Protein AF-A0A176ZWB4-F1 (afdb_monomer)

Structure (mmCIF, N/CA/C/O backbone):
data_AF-A0A176ZWB4-F1
#
_entry.id   AF-A0A176ZWB4-F1
#
loop_
_atom_site.group_PDB
_atom_site.id
_atom_site.type_symbol
_atom_site.label_atom_id
_atom_site.label_alt_id
_atom_site.label_comp_id
_atom_site.label_asym_id
_atom_site.label_entity_id
_atom_site.label_seq_id
_atom_site.pdbx_PDB_ins_code
_atom_site.Cartn_x
_atom_site.Cartn_y
_atom_site.Cartn_z
_atom_site.occupancy
_atom_site.B_iso_or_equiv
_atom_site.auth_seq_id
_atom_site.auth_comp_id
_atom_site.auth_asym_id
_atom_site.auth_atom_id
_atom_site.pdbx_PDB_model_num
ATOM 1 N N . MET A 1 1 ? 42.581 -54.734 -15.502 1.00 44.25 1 MET A N 1
ATOM 2 C CA . MET A 1 1 ? 41.401 -53.916 -15.154 1.00 44.25 1 MET A CA 1
ATOM 3 C C . MET A 1 1 ? 41.828 -52.460 -15.257 1.00 44.25 1 MET A C 1
ATOM 5 O O . MET A 1 1 ? 42.556 -51.995 -14.394 1.00 44.25 1 MET A O 1
ATOM 9 N N . ALA A 1 2 ? 41.551 -51.811 -16.390 1.00 48.06 2 ALA A N 1
ATOM 10 C CA . ALA A 1 2 ? 41.974 -50.433 -16.647 1.00 48.06 2 ALA A C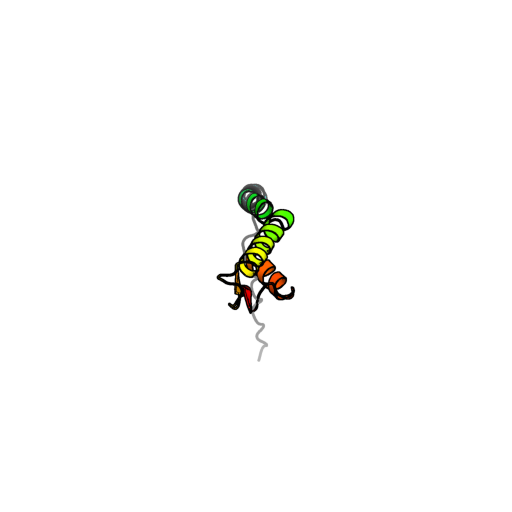A 1
ATOM 11 C C . ALA A 1 2 ? 40.953 -49.451 -16.039 1.00 48.06 2 ALA A C 1
ATOM 13 O O . ALA A 1 2 ? 39.756 -49.741 -16.090 1.00 48.06 2 ALA A O 1
ATOM 14 N N . PRO A 1 3 ? 41.384 -48.321 -15.453 1.00 49.41 3 PRO A N 1
ATOM 15 C CA . PRO A 1 3 ? 40.467 -47.346 -14.882 1.00 49.41 3 PRO A CA 1
ATOM 16 C C . PRO A 1 3 ? 39.681 -46.647 -15.997 1.00 49.41 3 PRO A C 1
ATOM 18 O O . PRO A 1 3 ? 40.250 -45.983 -16.862 1.00 49.41 3 PRO A O 1
ATOM 21 N N . HIS A 1 4 ? 38.358 -46.807 -15.973 1.00 53.66 4 HIS A N 1
ATOM 22 C CA . HIS A 1 4 ? 37.436 -46.027 -16.790 1.00 53.66 4 HIS A CA 1
ATOM 23 C C . HIS A 1 4 ? 37.490 -44.563 -16.338 1.00 53.66 4 HIS A C 1
ATOM 25 O O . HIS A 1 4 ? 36.991 -44.212 -15.271 1.00 53.66 4 HIS A O 1
ATOM 31 N N . HIS A 1 5 ? 38.106 -43.709 -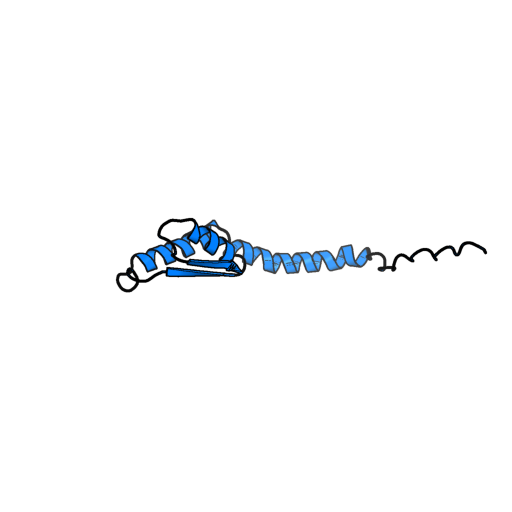17.150 1.00 57.16 5 HIS A N 1
ATOM 32 C CA . HIS A 1 5 ? 38.003 -42.263 -16.999 1.00 57.16 5 HIS A CA 1
ATOM 33 C C . HIS A 1 5 ? 36.575 -41.838 -17.397 1.00 57.16 5 HIS A C 1
ATOM 35 O O . HIS A 1 5 ? 36.141 -42.192 -18.497 1.00 57.16 5 HIS A O 1
ATOM 41 N N . PRO A 1 6 ? 35.820 -41.105 -16.559 1.00 59.03 6 PRO A N 1
ATOM 42 C CA . PRO A 1 6 ? 34.550 -40.536 -16.994 1.00 59.03 6 PRO A CA 1
ATOM 43 C C . PRO A 1 6 ? 34.813 -39.468 -18.073 1.00 59.03 6 PRO A C 1
ATOM 45 O O . PRO A 1 6 ? 35.795 -38.725 -17.957 1.00 59.03 6 PRO A O 1
ATOM 48 N N . PRO A 1 7 ? 33.975 -39.372 -19.123 1.00 51.34 7 PRO A N 1
ATOM 49 C CA . PRO A 1 7 ? 34.094 -38.310 -20.113 1.00 51.34 7 PRO A CA 1
ATOM 50 C C . PRO A 1 7 ? 33.887 -36.955 -19.432 1.00 51.34 7 PRO A C 1
ATOM 52 O O . PRO A 1 7 ? 33.005 -36.800 -18.586 1.00 51.34 7 PRO A O 1
ATOM 55 N N . ALA A 1 8 ? 34.717 -35.976 -19.794 1.00 55.00 8 ALA A N 1
ATOM 56 C CA . ALA A 1 8 ? 34.581 -34.609 -19.316 1.00 55.00 8 ALA A CA 1
ATOM 57 C C . ALA A 1 8 ? 33.155 -34.120 -19.608 1.00 55.00 8 ALA A C 1
ATOM 59 O O . ALA A 1 8 ? 32.708 -34.157 -20.756 1.00 55.00 8 ALA A O 1
ATOM 60 N N . HIS A 1 9 ? 32.434 -33.701 -18.564 1.00 57.03 9 HIS A N 1
ATOM 61 C CA . HIS A 1 9 ? 31.121 -33.088 -18.702 1.00 57.03 9 HIS A CA 1
ATOM 62 C C . HIS A 1 9 ? 31.248 -31.881 -19.633 1.00 57.03 9 HIS A C 1
ATOM 64 O O . HIS A 1 9 ? 31.814 -30.853 -19.261 1.00 57.03 9 HIS A O 1
ATOM 70 N N . GLY A 1 10 ? 30.744 -32.032 -20.860 1.00 50.97 10 GLY A N 1
ATOM 71 C CA . GLY A 1 10 ? 30.614 -30.944 -21.812 1.00 50.97 10 GLY A CA 1
ATOM 72 C C . GLY A 1 10 ? 29.832 -29.819 -21.153 1.00 50.97 10 GLY A C 1
ATOM 73 O O . GLY A 1 10 ? 28.716 -30.017 -20.669 1.00 50.97 10 GLY A O 1
ATOM 74 N N . THR A 1 11 ? 30.435 -28.638 -21.096 1.00 55.44 11 THR A N 1
ATOM 75 C CA . THR A 1 11 ? 29.730 -27.410 -20.765 1.00 55.44 11 THR A CA 1
ATOM 76 C C . THR A 1 11 ? 28.636 -27.241 -21.813 1.00 55.44 11 THR A C 1
ATOM 78 O O . THR A 1 11 ? 28.917 -26.930 -22.967 1.00 55.44 11 THR A O 1
ATOM 81 N N . ASN A 1 12 ? 27.386 -27.531 -21.437 1.00 52.09 12 ASN A N 1
ATOM 82 C CA . ASN A 1 12 ? 26.219 -27.292 -22.280 1.00 52.09 12 ASN A CA 1
ATOM 83 C C . ASN A 1 12 ? 26.288 -25.848 -22.795 1.00 52.09 12 ASN A C 1
ATOM 85 O O . ASN A 1 12 ? 26.132 -24.890 -22.034 1.00 52.09 12 ASN A O 1
ATOM 89 N N . GLY A 1 13 ? 26.610 -25.724 -24.083 1.00 51.84 13 GLY A N 1
ATOM 90 C CA . GLY A 1 13 ? 26.877 -24.475 -24.771 1.00 51.84 13 GLY A CA 1
ATOM 91 C C . GLY A 1 13 ? 25.610 -23.652 -24.913 1.00 51.84 13 GLY A C 1
ATOM 92 O O . GLY A 1 13 ? 24.946 -23.701 -25.946 1.00 51.84 13 GLY A O 1
ATOM 93 N N . LEU A 1 14 ? 25.301 -22.842 -23.899 1.00 59.16 14 LEU A N 1
ATOM 94 C CA . LEU A 1 14 ? 24.531 -21.632 -24.150 1.00 59.16 14 LEU A CA 1
ATOM 95 C C . LEU A 1 14 ? 25.324 -20.805 -25.174 1.00 59.16 14 LEU A C 1
ATOM 97 O O . LEU A 1 14 ? 26.506 -20.538 -24.934 1.00 59.16 14 LEU A O 1
ATOM 101 N N . PRO A 1 15 ? 24.722 -20.414 -26.314 1.00 60.97 15 PRO A N 1
ATOM 102 C CA . PRO A 1 15 ? 25.421 -19.600 -27.294 1.00 60.97 15 PRO A CA 1
ATOM 103 C C . PRO A 1 15 ? 25.948 -18.331 -26.609 1.00 60.97 15 PRO A C 1
ATOM 105 O O . PRO A 1 15 ? 25.261 -17.778 -25.738 1.00 60.97 15 PRO A O 1
ATOM 108 N N . PRO A 1 16 ? 27.156 -17.854 -26.965 1.00 62.59 16 PRO A N 1
ATOM 109 C CA . PRO A 1 16 ? 27.689 -16.626 -26.399 1.00 62.59 16 PRO A CA 1
ATOM 110 C C . PRO A 1 16 ? 26.663 -15.515 -26.605 1.00 62.59 16 PRO A C 1
ATOM 112 O O . PRO A 1 16 ? 26.161 -15.306 -27.711 1.00 62.59 16 PRO A O 1
ATOM 115 N N . ARG A 1 17 ? 26.305 -14.837 -25.511 1.00 64.50 17 ARG A N 1
ATOM 116 C CA . ARG A 1 17 ? 25.327 -13.747 -25.511 1.00 64.50 17 ARG A CA 1
ATOM 117 C C . ARG A 1 17 ? 25.774 -12.720 -26.550 1.00 64.50 17 ARG A C 1
ATOM 119 O O . ARG A 1 17 ? 26.778 -12.045 -26.348 1.00 64.50 17 ARG A O 1
ATOM 126 N N . SER A 1 18 ? 25.065 -12.654 -27.673 1.00 74.00 18 SER A N 1
ATOM 127 C CA . SER A 1 18 ? 25.459 -11.815 -28.802 1.00 74.00 18 SER A CA 1
ATOM 128 C C . SER A 1 18 ? 25.625 -10.355 -28.349 1.00 74.00 18 SER A C 1
ATOM 130 O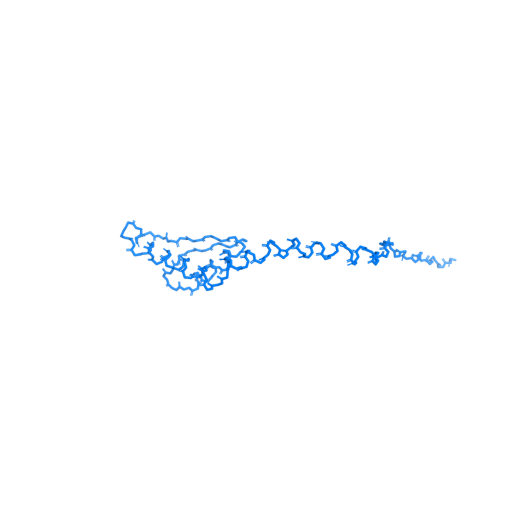 O . SER A 1 18 ? 24.805 -9.798 -27.607 1.00 74.00 18 SER A O 1
ATOM 132 N N . LEU A 1 19 ? 26.725 -9.718 -28.764 1.00 68.38 19 LEU A N 1
ATOM 133 C CA . LEU A 1 19 ? 26.943 -8.293 -28.499 1.00 68.38 19 LEU A CA 1
ATOM 134 C C . LEU A 1 19 ? 25.810 -7.453 -29.106 1.00 68.38 19 LEU A C 1
ATOM 136 O O . LEU A 1 19 ? 25.364 -6.491 -28.488 1.00 68.38 19 LEU A O 1
ATOM 140 N N . ALA A 1 20 ? 25.257 -7.879 -30.245 1.00 66.75 20 ALA A N 1
ATOM 141 C CA . ALA A 1 20 ? 24.114 -7.230 -30.877 1.00 66.75 20 ALA A CA 1
ATOM 142 C C . ALA A 1 20 ? 22.826 -7.342 -30.035 1.00 66.75 20 ALA A C 1
ATOM 144 O O . ALA A 1 20 ? 22.103 -6.354 -29.901 1.00 66.75 20 ALA A O 1
ATOM 145 N N . THR A 1 21 ? 22.549 -8.484 -29.386 1.00 66.31 21 THR A N 1
ATOM 146 C CA . THR A 1 21 ? 21.414 -8.579 -28.445 1.00 66.31 21 THR A CA 1
ATOM 147 C C . THR A 1 21 ? 21.611 -7.698 -27.213 1.00 66.31 21 THR A C 1
ATOM 149 O O . THR A 1 21 ? 20.659 -7.105 -26.710 1.00 66.31 21 THR A O 1
ATOM 152 N N . THR A 1 22 ? 22.852 -7.542 -26.754 1.00 72.69 22 THR A N 1
ATOM 153 C CA . THR A 1 22 ? 23.176 -6.675 -25.613 1.00 72.69 22 THR A CA 1
ATOM 154 C C . THR A 1 22 ? 23.057 -5.184 -25.941 1.00 72.69 22 THR A C 1
ATOM 156 O O . THR A 1 22 ? 22.593 -4.430 -25.091 1.00 72.69 22 THR A O 1
ATOM 159 N N . ILE A 1 23 ? 23.446 -4.760 -27.145 1.00 76.12 23 ILE A N 1
ATOM 160 C CA . ILE A 1 23 ? 23.462 -3.344 -27.542 1.00 76.12 23 ILE A CA 1
ATOM 161 C C . ILE A 1 23 ? 22.086 -2.866 -28.018 1.00 76.12 23 ILE A C 1
ATOM 163 O O . ILE A 1 23 ? 21.701 -1.753 -27.686 1.00 76.12 23 ILE A O 1
ATOM 167 N N . PHE A 1 24 ? 21.323 -3.684 -28.751 1.00 78.31 24 PHE A N 1
ATOM 168 C CA . PHE A 1 24 ? 20.067 -3.225 -29.361 1.00 78.31 24 PHE A CA 1
ATOM 169 C C . PHE A 1 24 ? 18.806 -3.647 -28.597 1.00 78.31 24 PHE A C 1
ATOM 171 O O . PHE A 1 24 ? 17.892 -2.843 -28.442 1.00 78.31 24 PHE A O 1
ATOM 178 N N . TYR A 1 25 ? 18.740 -4.873 -28.069 1.00 78.19 25 TYR A N 1
ATOM 179 C CA . TYR A 1 25 ? 17.505 -5.380 -27.452 1.00 78.19 25 TYR A CA 1
ATOM 180 C C . TYR A 1 25 ? 17.370 -4.980 -25.981 1.00 78.19 25 TYR A C 1
ATOM 182 O O . TYR A 1 25 ? 16.289 -4.592 -25.541 1.00 78.19 25 TYR A O 1
ATOM 190 N N . LYS A 1 26 ? 18.468 -5.012 -25.215 1.00 83.50 26 LYS A N 1
ATOM 191 C CA . LYS A 1 26 ? 18.437 -4.624 -23.796 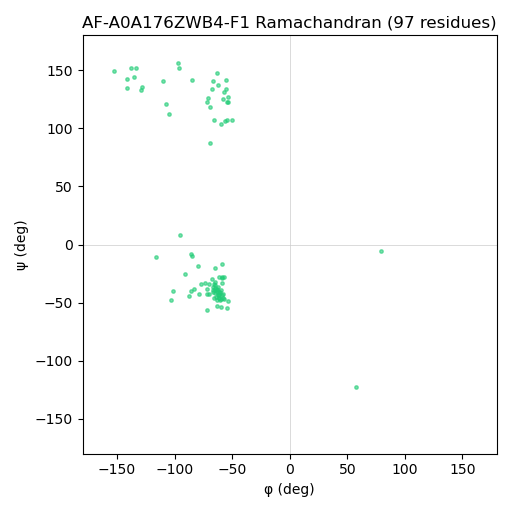1.00 83.50 26 LYS A CA 1
ATOM 192 C C . LYS A 1 26 ? 17.964 -3.188 -23.559 1.00 83.50 26 LYS A C 1
ATOM 194 O O . LYS A 1 26 ? 17.171 -3.022 -22.638 1.00 83.50 26 LYS A O 1
ATOM 199 N N . PRO A 1 27 ? 18.387 -2.162 -24.326 1.00 89.88 27 PRO A N 1
ATOM 200 C CA . PRO A 1 27 ? 17.874 -0.812 -24.112 1.00 89.88 27 PRO A CA 1
ATOM 201 C C . PRO A 1 27 ? 16.374 -0.714 -24.370 1.00 89.88 27 PRO A C 1
ATOM 203 O O . PRO A 1 27 ? 15.675 -0.076 -23.594 1.00 89.88 27 PRO A O 1
ATOM 206 N N . ILE A 1 28 ? 15.861 -1.397 -25.400 1.00 90.12 28 ILE A N 1
ATOM 207 C CA . ILE A 1 28 ? 14.421 -1.424 -25.692 1.00 90.12 28 ILE A CA 1
ATOM 208 C C . ILE A 1 28 ? 13.657 -2.030 -24.510 1.00 90.12 28 ILE A C 1
ATOM 210 O O . ILE A 1 28 ? 12.691 -1.436 -24.036 1.00 90.12 28 ILE A O 1
ATOM 214 N N . TRP A 1 29 ? 14.116 -3.167 -23.979 1.00 90.75 29 TRP A N 1
ATOM 215 C CA . TRP A 1 29 ? 13.481 -3.805 -22.820 1.00 90.75 29 TRP A CA 1
ATOM 216 C C . TRP A 1 29 ? 13.616 -2.956 -21.552 1.00 90.75 29 TRP A C 1
ATOM 218 O O . TRP A 1 29 ? 12.681 -2.879 -20.760 1.00 90.75 29 TRP A O 1
ATOM 228 N N . ALA A 1 30 ? 14.750 -2.273 -21.373 1.00 91.31 30 ALA A N 1
ATOM 229 C CA . ALA A 1 30 ? 14.967 -1.356 -20.260 1.00 91.31 30 ALA A CA 1
ATOM 230 C C . ALA A 1 30 ? 14.020 -0.151 -20.324 1.00 91.31 30 ALA A C 1
ATOM 232 O O . ALA A 1 30 ? 13.452 0.226 -19.303 1.00 91.31 30 ALA A O 1
ATOM 233 N N . VAL A 1 31 ? 13.801 0.421 -21.512 1.00 94.31 31 VAL A N 1
ATOM 234 C CA . VAL A 1 31 ? 12.836 1.510 -21.720 1.00 94.31 31 VAL A CA 1
ATOM 235 C C . VAL A 1 31 ? 11.414 1.017 -21.472 1.00 94.31 31 VAL A C 1
ATOM 237 O O . VAL A 1 31 ? 10.680 1.663 -20.733 1.00 94.31 31 VAL A O 1
ATOM 240 N N . GLN A 1 32 ? 11.032 -0.148 -22.006 1.00 93.00 32 GLN A N 1
ATOM 241 C CA . GLN A 1 32 ? 9.715 -0.745 -21.751 1.00 93.00 32 GLN A CA 1
ATOM 242 C C . GLN A 1 32 ? 9.474 -0.968 -20.252 1.00 93.00 32 GLN A C 1
ATOM 244 O O . GLN A 1 32 ? 8.429 -0.580 -19.728 1.00 93.00 32 GLN A O 1
ATOM 249 N N . PHE A 1 33 ? 10.462 -1.523 -19.547 1.00 94.94 33 PHE A N 1
ATOM 250 C CA . PHE A 1 33 ? 10.406 -1.687 -18.100 1.00 94.94 33 PHE A CA 1
ATOM 251 C C . PHE A 1 33 ? 10.296 -0.339 -17.384 1.00 94.94 33 PHE A C 1
ATOM 253 O O . PHE A 1 33 ? 9.438 -0.183 -16.522 1.00 94.94 33 PHE A O 1
ATOM 260 N N . ALA A 1 34 ? 11.105 0.656 -17.756 1.00 94.81 34 ALA A N 1
ATOM 261 C CA . ALA A 1 34 ? 11.074 1.982 -17.143 1.00 94.81 34 ALA A CA 1
ATOM 262 C C . ALA A 1 34 ? 9.713 2.671 -17.337 1.00 94.81 34 ALA A C 1
ATOM 264 O O . ALA A 1 34 ? 9.164 3.223 -16.383 1.00 94.81 34 ALA A O 1
ATOM 265 N N . CYS A 1 35 ? 9.128 2.577 -18.533 1.00 95.31 35 CYS A N 1
ATOM 266 C CA . CYS A 1 35 ? 7.802 3.113 -18.832 1.00 95.31 35 CYS A CA 1
ATOM 267 C C . CYS A 1 35 ? 6.693 2.481 -17.979 1.00 95.31 35 CYS A C 1
ATOM 269 O O . CYS A 1 35 ? 5.703 3.155 -17.707 1.00 95.31 35 CYS A O 1
ATOM 271 N N . ALA A 1 36 ? 6.852 1.236 -17.520 1.00 93.50 36 ALA A N 1
ATOM 272 C CA . ALA A 1 36 ? 5.923 0.600 -16.584 1.00 93.50 36 ALA A CA 1
ATOM 273 C C . ALA A 1 36 ? 6.272 0.895 -15.110 1.00 93.50 36 ALA A C 1
ATOM 275 O O . ALA A 1 36 ? 5.400 1.234 -14.307 1.00 93.50 36 ALA A O 1
ATOM 276 N N . ALA A 1 37 ? 7.552 0.810 -14.748 1.00 93.69 37 ALA A N 1
ATOM 277 C CA . ALA A 1 37 ? 8.030 0.911 -13.374 1.00 93.69 37 ALA A CA 1
ATOM 278 C C . ALA A 1 37 ? 7.944 2.338 -12.818 1.00 93.69 37 ALA A C 1
ATOM 280 O O . ALA A 1 37 ? 7.513 2.524 -11.684 1.00 93.69 37 ALA A O 1
ATOM 281 N N . ILE A 1 38 ? 8.305 3.359 -13.601 1.00 94.81 38 ILE A N 1
ATOM 282 C CA . ILE A 1 38 ? 8.287 4.761 -13.156 1.00 94.81 38 ILE A CA 1
ATOM 283 C C . ILE A 1 38 ? 6.882 5.211 -12.724 1.00 94.81 38 ILE A C 1
ATOM 285 O O . ILE A 1 38 ? 6.743 5.679 -11.590 1.00 94.81 38 ILE A O 1
ATOM 289 N N . PRO A 1 39 ? 5.818 5.070 -13.542 1.00 93.75 39 PRO A N 1
ATOM 290 C CA . PRO A 1 39 ? 4.479 5.466 -13.114 1.00 93.75 39 PRO A CA 1
ATOM 291 C C . PRO A 1 39 ? 3.963 4.625 -11.945 1.00 93.75 39 PRO A C 1
ATOM 293 O O . PRO A 1 39 ? 3.224 5.148 -11.108 1.00 93.75 39 PRO A O 1
ATOM 296 N N . PHE A 1 40 ? 4.348 3.347 -11.872 1.00 91.94 40 PHE A N 1
ATOM 297 C CA . PHE A 1 40 ? 4.018 2.487 -10.743 1.00 91.94 40 PHE A CA 1
ATOM 298 C C . PHE A 1 40 ? 4.663 3.005 -9.451 1.00 91.94 40 PHE A C 1
ATOM 300 O O . PHE A 1 40 ? 3.954 3.264 -8.482 1.00 91.94 40 PHE A O 1
ATOM 307 N N . ILE A 1 41 ? 5.974 3.249 -9.442 1.00 93.62 41 ILE A N 1
ATOM 308 C CA . ILE A 1 41 ? 6.701 3.763 -8.274 1.00 93.62 41 ILE A CA 1
ATOM 309 C C . ILE A 1 41 ? 6.177 5.146 -7.879 1.00 93.62 41 ILE A C 1
ATOM 311 O O . ILE A 1 41 ? 5.944 5.397 -6.701 1.00 93.62 41 ILE A O 1
ATOM 315 N N . ALA A 1 42 ? 5.936 6.040 -8.841 1.00 94.38 42 ALA A N 1
ATOM 316 C CA . ALA A 1 42 ? 5.460 7.392 -8.555 1.00 94.38 42 ALA A CA 1
ATOM 317 C C . ALA A 1 42 ? 4.090 7.401 -7.857 1.00 94.38 42 ALA A C 1
ATOM 319 O O . ALA A 1 42 ? 3.882 8.180 -6.925 1.00 94.38 42 ALA A O 1
ATOM 320 N N . ARG A 1 43 ? 3.167 6.528 -8.283 1.00 91.62 43 ARG A N 1
ATOM 321 C CA . ARG A 1 43 ? 1.834 6.402 -7.673 1.00 91.62 43 ARG A CA 1
ATOM 322 C C . ARG A 1 43 ? 1.859 5.633 -6.354 1.00 91.62 43 ARG A C 1
ATOM 324 O O . ARG A 1 43 ? 1.094 5.978 -5.460 1.00 91.62 43 ARG A O 1
ATOM 331 N N . ASN A 1 44 ? 2.743 4.642 -6.234 1.00 92.44 44 ASN A N 1
ATOM 332 C CA . ASN A 1 44 ? 2.846 3.775 -5.060 1.00 92.44 44 ASN A CA 1
ATOM 333 C C . ASN A 1 44 ? 3.903 4.229 -4.039 1.00 92.44 44 ASN A C 1
ATOM 335 O O . ASN A 1 44 ? 4.197 3.506 -3.087 1.00 92.44 44 ASN A O 1
ATOM 339 N N . ARG A 1 45 ? 4.496 5.416 -4.221 1.00 93.75 45 ARG A N 1
ATOM 340 C CA . ARG A 1 45 ? 5.487 5.952 -3.284 1.00 93.75 45 ARG A CA 1
ATOM 341 C C . ARG A 1 45 ? 4.868 6.188 -1.912 1.00 93.75 45 ARG A C 1
ATOM 343 O O . ARG A 1 45 ? 3.714 6.601 -1.789 1.00 93.75 45 ARG A O 1
ATOM 350 N N . ASP A 1 46 ? 5.693 6.012 -0.890 1.00 93.44 46 ASP A N 1
ATOM 351 C CA . ASP A 1 46 ? 5.239 5.978 0.498 1.00 93.44 46 ASP A CA 1
ATOM 352 C C . ASP A 1 46 ? 4.509 7.253 0.933 1.00 93.44 46 ASP A C 1
ATOM 354 O O . ASP A 1 46 ? 3.412 7.179 1.479 1.00 93.44 46 ASP A O 1
ATOM 358 N N . ALA A 1 47 ? 5.040 8.415 0.544 1.00 94.88 47 ALA A N 1
ATOM 359 C CA . ALA A 1 47 ? 4.450 9.725 0.821 1.00 94.88 47 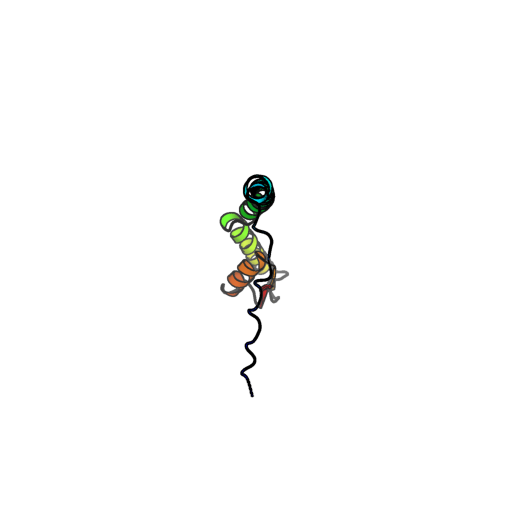ALA A CA 1
ATOM 360 C C . ALA A 1 47 ? 3.025 9.919 0.263 1.00 94.88 47 ALA A C 1
ATOM 362 O O . ALA A 1 47 ? 2.338 10.855 0.657 1.00 94.88 47 ALA A O 1
ATOM 363 N N . VAL A 1 48 ? 2.581 9.075 -0.675 1.00 94.62 48 VAL A N 1
ATOM 364 C CA . VAL A 1 48 ? 1.234 9.136 -1.260 1.00 94.62 48 VAL A CA 1
ATOM 365 C C . VAL A 1 48 ? 0.342 8.048 -0.679 1.00 94.62 48 VAL A C 1
ATOM 367 O O . VAL A 1 48 ? -0.792 8.326 -0.296 1.00 94.62 48 VAL A O 1
ATOM 370 N N . VAL A 1 49 ? 0.829 6.807 -0.631 1.00 95.44 49 VAL A N 1
ATOM 371 C CA . VAL A 1 49 ? -0.001 5.651 -0.268 1.00 95.44 49 VAL A CA 1
ATOM 372 C C . VAL A 1 49 ? -0.208 5.544 1.238 1.00 95.44 49 VAL A C 1
ATOM 374 O O . VAL A 1 49 ? -1.337 5.310 1.669 1.00 95.44 49 VAL A O 1
ATOM 377 N N . ARG A 1 50 ? 0.842 5.768 2.039 1.00 94.56 50 ARG A N 1
ATOM 378 C CA . ARG A 1 50 ? 0.776 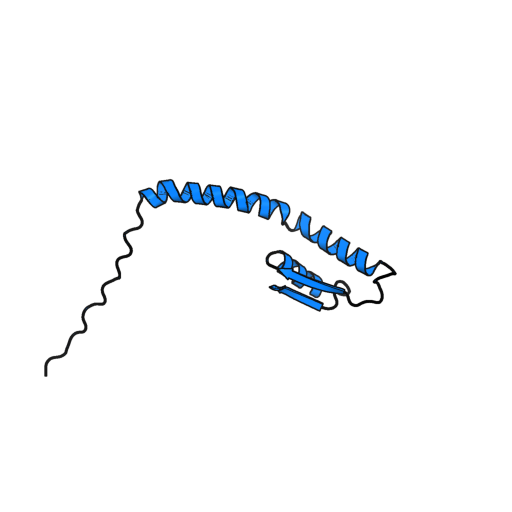5.641 3.500 1.00 94.56 50 ARG A CA 1
ATOM 379 C C . ARG A 1 50 ? -0.347 6.488 4.119 1.00 94.56 50 ARG A C 1
ATOM 381 O O . ARG A 1 50 ? -1.192 5.889 4.779 1.00 94.56 50 ARG A O 1
ATOM 388 N N . PRO A 1 51 ? -0.442 7.817 3.890 1.00 96.44 51 PRO A N 1
ATOM 389 C CA . PRO A 1 51 ? -1.515 8.613 4.491 1.00 96.44 51 PRO A CA 1
ATOM 390 C C . PRO A 1 51 ? -2.905 8.143 4.048 1.00 96.44 51 PRO A C 1
ATOM 392 O O . PRO A 1 51 ? -3.785 7.988 4.879 1.00 96.44 51 PRO A O 1
ATOM 395 N N . ARG A 1 52 ? -3.089 7.794 2.767 1.00 96.56 52 ARG A N 1
ATOM 396 C CA . ARG A 1 52 ? -4.389 7.334 2.246 1.00 96.56 52 ARG A CA 1
ATOM 397 C C . ARG A 1 52 ? -4.885 6.063 2.925 1.00 96.56 52 ARG A C 1
ATOM 399 O O . ARG A 1 52 ? -6.055 5.978 3.283 1.00 96.56 52 ARG A O 1
ATOM 406 N N . ILE A 1 53 ? -4.001 5.079 3.086 1.00 96.12 53 ILE A N 1
ATOM 407 C CA . ILE A 1 53 ? -4.343 3.820 3.752 1.00 96.12 53 ILE A CA 1
ATOM 408 C C . ILE A 1 53 ? -4.695 4.091 5.214 1.00 96.12 53 ILE A C 1
ATOM 410 O O . ILE A 1 53 ? -5.692 3.584 5.716 1.00 96.12 53 ILE A O 1
ATOM 414 N N . TYR A 1 54 ? -3.894 4.901 5.893 1.00 96.56 54 TYR A N 1
ATOM 415 C CA . TYR A 1 54 ? -4.046 5.145 7.320 1.00 96.56 54 TYR A CA 1
ATOM 416 C C . TYR A 1 54 ? -5.284 5.968 7.646 1.00 96.56 54 TYR A C 1
ATOM 418 O O . TYR A 1 54 ? -6.020 5.632 8.571 1.00 96.56 54 TYR A O 1
ATOM 426 N N . ASP A 1 55 ? -5.544 7.011 6.867 1.00 97.38 55 ASP A N 1
ATOM 427 C CA . ASP A 1 55 ? -6.716 7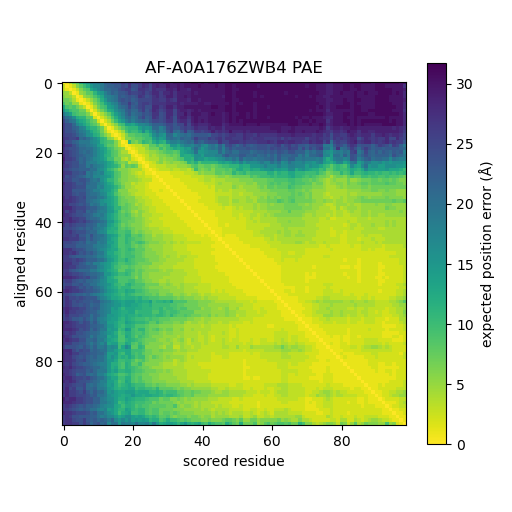.857 7.048 1.00 97.38 55 ASP A CA 1
ATOM 428 C C . ASP A 1 55 ? -8.004 7.069 6.793 1.00 97.38 55 ASP A C 1
ATOM 430 O O . ASP A 1 55 ? -8.974 7.246 7.524 1.00 97.38 55 ASP A O 1
ATOM 434 N N . PHE A 1 56 ? -7.989 6.122 5.846 1.00 96.56 56 PHE A N 1
ATOM 435 C CA . PHE A 1 56 ? -9.092 5.181 5.653 1.00 96.56 56 PHE A CA 1
ATOM 436 C C . PHE A 1 56 ? -9.310 4.271 6.871 1.00 96.56 56 PHE A C 1
ATOM 438 O O . PHE A 1 56 ? -10.432 4.136 7.345 1.00 96.56 56 PHE A O 1
ATOM 445 N N . HIS A 1 57 ? -8.260 3.659 7.428 1.00 96.62 57 HIS A N 1
ATOM 446 C CA . HIS A 1 57 ? -8.436 2.789 8.600 1.00 96.62 57 HIS A CA 1
ATOM 447 C C . HIS A 1 57 ? -8.918 3.586 9.817 1.00 96.62 57 HIS A C 1
ATOM 449 O O . HIS A 1 57 ? -9.811 3.140 10.535 1.00 96.62 57 HIS A O 1
ATOM 455 N N . ARG A 1 58 ? -8.401 4.804 10.012 1.00 96.06 58 ARG A N 1
ATOM 456 C CA . ARG A 1 58 ? -8.871 5.720 11.059 1.00 96.06 58 ARG A CA 1
ATOM 457 C C . ARG A 1 58 ? -10.336 6.097 10.878 1.00 96.06 58 ARG A C 1
ATOM 459 O O . ARG A 1 58 ? -11.069 6.095 11.863 1.00 96.06 58 ARG A O 1
ATOM 466 N N . SER A 1 59 ? -10.773 6.401 9.655 1.00 96.56 59 SER A N 1
ATOM 467 C CA . SER A 1 59 ? -12.172 6.757 9.410 1.00 96.56 59 SER A CA 1
ATOM 4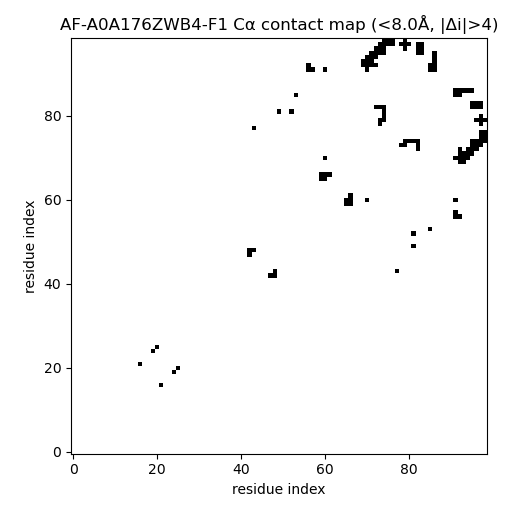68 C C . SER A 1 59 ? -13.108 5.576 9.659 1.00 96.56 59 SER A C 1
ATOM 470 O O . SER A 1 59 ? -14.125 5.750 10.320 1.00 96.56 59 SER A O 1
ATOM 472 N N . VAL A 1 60 ? -12.725 4.365 9.241 1.00 96.06 60 VAL A N 1
ATOM 473 C CA . VAL A 1 60 ? -13.492 3.137 9.518 1.00 96.06 60 VAL A CA 1
ATOM 474 C C . VAL A 1 60 ? -13.580 2.854 11.020 1.00 96.06 60 VAL A C 1
ATOM 476 O O . VAL A 1 60 ? -14.612 2.398 11.508 1.00 96.06 60 VAL A O 1
ATOM 479 N N . ARG A 1 61 ? -12.524 3.141 11.787 1.00 94.62 61 ARG A N 1
ATOM 480 C CA . ARG A 1 61 ? -12.556 3.010 13.253 1.00 94.62 61 ARG A CA 1
ATOM 481 C C . ARG A 1 61 ? -13.428 4.062 13.932 1.00 94.62 61 ARG A C 1
ATOM 483 O O . ARG A 1 61 ? -14.026 3.765 14.960 1.00 94.62 61 ARG A O 1
ATOM 490 N N . ALA A 1 62 ? -13.472 5.274 13.387 1.00 95.88 62 ALA A N 1
ATOM 491 C CA . ALA A 1 62 ? -14.241 6.382 13.944 1.00 95.88 62 ALA A CA 1
ATOM 492 C C . ALA A 1 62 ? -15.742 6.312 13.609 1.00 95.88 62 ALA A C 1
ATOM 494 O O . ALA A 1 62 ? -16.542 6.972 14.270 1.00 95.88 62 ALA A O 1
ATOM 495 N N . ASP A 1 63 ? -16.130 5.540 12.594 1.00 96.94 63 ASP A N 1
ATOM 496 C CA . ASP A 1 63 ? -17.527 5.386 12.199 1.00 96.94 63 ASP A CA 1
ATOM 497 C C . ASP A 1 63 ? -18.301 4.540 13.225 1.00 96.94 63 ASP A C 1
ATOM 499 O O . ASP A 1 63 ? -17.970 3.385 13.500 1.00 96.94 63 ASP A O 1
ATOM 503 N N . ALA A 1 64 ? -19.369 5.115 13.784 1.00 96.62 64 ALA A N 1
ATOM 504 C CA . ALA A 1 64 ? -20.218 4.467 14.781 1.00 96.62 64 ALA A CA 1
ATOM 505 C C . ALA A 1 64 ? -20.843 3.151 14.280 1.00 96.62 64 ALA A C 1
ATOM 507 O O . ALA A 1 64 ? -21.082 2.244 15.081 1.00 96.62 64 ALA A O 1
ATOM 508 N N . ALA A 1 65 ? -21.076 3.019 12.970 1.00 96.19 65 ALA A N 1
ATOM 509 C CA . ALA A 1 65 ? -21.625 1.805 12.376 1.00 96.19 65 ALA A CA 1
ATOM 510 C C . ALA A 1 65 ? -20.647 0.621 12.454 1.00 96.19 65 ALA A C 1
ATOM 512 O O . ALA A 1 65 ? -21.082 -0.525 12.560 1.00 96.19 65 ALA A O 1
ATOM 513 N N . THR A 1 66 ? -19.338 0.881 12.436 1.00 94.38 66 THR A N 1
ATOM 514 C CA . THR A 1 66 ? -18.289 -0.152 12.377 1.00 94.38 66 THR A CA 1
ATOM 515 C C . THR A 1 66 ? -17.394 -0.197 13.610 1.00 94.38 66 THR A C 1
ATOM 517 O O . THR A 1 66 ? -16.666 -1.171 13.781 1.00 94.38 66 THR A O 1
ATOM 520 N N . ALA A 1 67 ? -17.473 0.789 14.509 1.00 93.31 67 ALA A N 1
ATOM 521 C CA . ALA A 1 67 ? -16.609 0.908 15.688 1.00 93.31 67 ALA A CA 1
ATOM 522 C C . ALA A 1 67 ? -16.635 -0.317 16.622 1.00 93.31 67 ALA A C 1
ATOM 524 O O . ALA A 1 67 ? -15.653 -0.599 17.303 1.00 93.31 67 ALA A O 1
ATOM 525 N N . HIS A 1 68 ? -17.746 -1.057 16.649 1.00 93.94 68 HIS A N 1
ATOM 526 C CA . HIS A 1 68 ? -17.910 -2.255 17.475 1.00 93.94 68 HIS A CA 1
ATOM 527 C C . HIS A 1 68 ? -17.382 -3.543 16.815 1.00 93.94 68 HIS A C 1
ATOM 529 O O . HIS A 1 68 ? -17.341 -4.588 17.463 1.00 93.94 68 HIS A O 1
ATOM 535 N N . LEU A 1 69 ? -16.996 -3.495 15.535 1.00 96.25 69 LEU A N 1
ATOM 536 C CA . LEU A 1 69 ? -16.536 -4.652 14.771 1.00 96.25 69 LEU A CA 1
ATOM 537 C C . LEU A 1 69 ? -15.007 -4.755 14.765 1.00 96.25 69 LEU A C 1
ATOM 539 O O . LEU A 1 69 ? -14.272 -3.766 14.823 1.00 96.25 69 LEU A O 1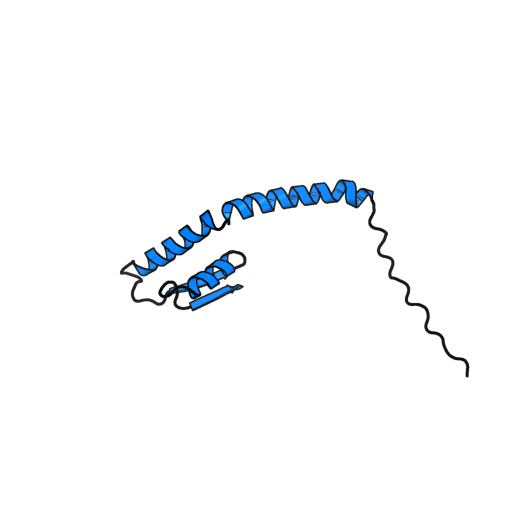
ATOM 543 N N . GLY A 1 70 ? -14.517 -5.988 14.632 1.00 95.56 70 GLY A N 1
ATOM 544 C CA . GLY A 1 70 ? -13.115 -6.228 14.313 1.00 95.56 70 GLY A CA 1
ATOM 545 C C . GLY A 1 70 ? -12.797 -5.755 12.892 1.00 95.56 70 GLY A C 1
ATOM 546 O O . GLY A 1 70 ? -13.531 -6.070 11.958 1.00 95.56 70 GLY A O 1
ATOM 547 N N . LEU A 1 71 ? -11.689 -5.033 12.717 1.00 96.25 71 LEU A N 1
ATOM 548 C CA . LEU A 1 71 ? -11.210 -4.586 11.408 1.00 96.25 71 LEU A CA 1
ATOM 549 C C . LEU A 1 71 ? -10.016 -5.439 10.987 1.00 96.25 71 LEU A C 1
ATOM 551 O O . LEU A 1 71 ? -8.954 -5.367 11.604 1.00 96.25 71 LEU A O 1
ATOM 555 N N . GLY A 1 72 ? -10.191 -6.254 9.952 1.00 95.75 72 GLY A N 1
ATOM 556 C CA . GLY A 1 72 ? -9.104 -6.994 9.313 1.00 95.75 72 GLY A CA 1
ATOM 557 C C . GLY A 1 72 ? -8.588 -6.274 8.069 1.00 95.75 72 GLY A C 1
ATOM 558 O O . GLY A 1 72 ? -9.325 -5.514 7.442 1.00 95.75 72 GLY A O 1
ATOM 559 N N . CYS A 1 73 ? -7.343 -6.545 7.679 1.00 96.44 73 CYS A N 1
ATOM 560 C CA . CYS A 1 73 ? -6.814 -6.115 6.386 1.00 96.44 73 CYS A CA 1
ATOM 561 C C . CYS A 1 73 ? -6.072 -7.252 5.671 1.00 96.44 73 CYS A C 1
ATOM 563 O O . CYS A 1 73 ? -5.527 -8.159 6.296 1.00 96.44 73 CYS A O 1
ATOM 565 N N . ALA A 1 74 ? -6.046 -7.207 4.343 1.00 96.56 74 ALA A N 1
ATOM 566 C CA . ALA A 1 74 ? -5.241 -8.106 3.530 1.00 96.56 74 ALA A CA 1
ATOM 567 C C . ALA A 1 74 ? -4.533 -7.304 2.439 1.00 96.56 74 ALA A C 1
ATOM 569 O O . ALA A 1 74 ? -5.094 -6.332 1.925 1.00 96.56 74 ALA A O 1
ATOM 570 N N . GLY A 1 75 ? -3.307 -7.690 2.102 1.00 95.81 75 GLY A N 1
ATOM 571 C CA . GLY A 1 75 ? -2.476 -6.945 1.168 1.00 95.81 75 GLY A CA 1
ATOM 572 C C . GLY A 1 75 ? -1.676 -7.858 0.254 1.00 95.81 75 GLY A C 1
ATOM 573 O O . GLY A 1 75 ? -1.044 -8.798 0.714 1.00 95.81 75 GLY A O 1
ATOM 574 N N . TYR A 1 76 ? -1.662 -7.526 -1.034 1.00 94.38 76 TYR A N 1
ATOM 575 C CA . TYR A 1 76 ? -0.834 -8.190 -2.039 1.00 94.38 76 TYR A CA 1
ATOM 576 C C . TYR A 1 76 ? 0.274 -7.250 -2.516 1.00 94.38 76 TYR A C 1
ATOM 578 O O . TYR A 1 76 ? 0.030 -6.051 -2.721 1.00 94.38 76 TYR A O 1
ATOM 586 N N . CYS A 1 77 ? 1.481 -7.775 -2.730 1.00 90.38 77 CYS A N 1
ATOM 587 C CA . CYS A 1 77 ? 2.601 -7.010 -3.287 1.00 90.38 77 CYS A CA 1
ATOM 588 C C . CYS A 1 77 ? 2.929 -5.756 -2.430 1.00 90.38 77 CYS A C 1
ATOM 590 O O . CYS A 1 77 ? 3.167 -5.876 -1.228 1.00 90.38 77 CYS A O 1
ATOM 592 N N . TRP A 1 78 ? 2.907 -4.532 -2.986 1.00 90.19 78 TRP A N 1
ATOM 593 C CA . TRP A 1 78 ? 3.089 -3.290 -2.200 1.00 90.19 78 TRP A CA 1
ATOM 594 C C . TRP A 1 78 ? 2.037 -3.118 -1.096 1.00 90.19 78 TRP A C 1
ATOM 596 O O . TRP A 1 78 ? 2.328 -2.501 -0.073 1.00 90.19 78 TRP A O 1
ATOM 606 N N . GLY A 1 79 ? 0.833 -3.668 -1.280 1.00 92.19 79 GLY A N 1
ATOM 607 C CA . GLY A 1 79 ? -0.207 -3.674 -0.254 1.00 92.19 79 GLY A CA 1
ATOM 608 C C . GLY A 1 79 ? 0.194 -4.494 0.971 1.00 92.19 79 GLY A C 1
ATOM 609 O O . GLY A 1 79 ? -0.058 -4.057 2.091 1.00 92.19 79 GLY A O 1
ATOM 610 N N . GLY A 1 80 ? 0.899 -5.617 0.778 1.00 95.00 80 GLY A N 1
ATOM 611 C CA . GLY A 1 80 ? 1.371 -6.479 1.866 1.00 95.00 80 GLY A CA 1
ATOM 612 C C . GLY A 1 80 ? 2.305 -5.747 2.834 1.00 95.00 80 GLY A C 1
ATOM 613 O O . GLY A 1 80 ? 2.158 -5.867 4.050 1.00 95.00 80 GLY A O 1
ATOM 614 N N . LYS A 1 81 ? 3.187 -4.879 2.309 1.00 94.62 81 LYS A N 1
ATOM 615 C CA . LYS A 1 81 ? 4.022 -3.974 3.124 1.00 94.62 81 LYS A CA 1
ATOM 616 C C . LYS A 1 81 ? 3.165 -3.147 4.092 1.00 94.62 81 LYS A C 1
ATOM 618 O O . LYS A 1 81 ? 3.482 -3.053 5.275 1.00 94.62 81 LYS A O 1
ATOM 623 N N . TYR A 1 82 ? 2.094 -2.527 3.596 1.00 96.06 82 TYR A N 1
ATOM 624 C CA . TYR A 1 82 ? 1.238 -1.674 4.422 1.00 96.06 82 TYR A CA 1
ATOM 625 C C . TYR A 1 82 ? 0.360 -2.472 5.379 1.00 96.06 82 TYR A C 1
ATOM 627 O O . TYR A 1 82 ? 0.163 -2.018 6.498 1.00 96.06 82 TYR A O 1
ATOM 635 N N . THR A 1 83 ? -0.091 -3.667 4.995 1.00 96.94 83 THR A N 1
ATOM 636 C CA . THR A 1 83 ? -0.762 -4.594 5.915 1.00 96.94 83 THR A CA 1
ATOM 637 C C . THR A 1 83 ? 0.123 -4.923 7.114 1.00 96.94 83 THR A C 1
ATOM 639 O O . THR A 1 83 ? -0.329 -4.802 8.249 1.00 96.94 83 THR A O 1
ATOM 642 N N . ILE A 1 84 ? 1.402 -5.243 6.889 1.00 95.75 84 ILE A N 1
ATOM 643 C CA . ILE A 1 84 ? 2.355 -5.490 7.981 1.00 95.75 84 ILE A CA 1
ATOM 644 C C . ILE A 1 84 ? 2.494 -4.250 8.872 1.00 95.75 84 ILE A C 1
ATOM 646 O O . ILE A 1 84 ? 2.408 -4.369 10.090 1.00 95.75 84 ILE A O 1
ATOM 650 N N . HIS A 1 85 ? 2.665 -3.060 8.288 1.00 95.56 85 HIS A N 1
ATOM 651 C CA . HIS A 1 85 ? 2.794 -1.826 9.069 1.00 95.56 85 HIS A CA 1
ATOM 652 C C . HIS A 1 85 ? 1.541 -1.480 9.879 1.00 95.56 85 HIS A C 1
ATOM 654 O O . HIS A 1 85 ? 1.665 -1.042 11.016 1.00 95.56 85 HIS A O 1
ATOM 660 N N . LEU A 1 86 ? 0.345 -1.704 9.331 1.00 96.69 86 LEU A N 1
ATOM 661 C CA . LEU A 1 86 ? -0.906 -1.495 10.060 1.00 96.69 86 LEU A CA 1
ATOM 662 C C . LEU A 1 86 ? -1.010 -2.431 11.266 1.00 96.69 86 LEU A C 1
ATOM 664 O O . LEU A 1 86 ? -1.421 -1.992 12.332 1.00 96.69 86 LEU A O 1
ATOM 668 N N . CYS A 1 87 ? -0.602 -3.694 11.128 1.00 96.19 87 CYS A N 1
ATOM 669 C CA . CYS A 1 87 ? -0.601 -4.648 12.241 1.00 96.19 87 CYS A CA 1
ATOM 670 C C . CYS A 1 87 ? 0.376 -4.284 13.368 1.00 96.19 87 CYS A C 1
ATOM 672 O O . CYS A 1 87 ? 0.238 -4.800 14.472 1.00 96.19 87 CYS A O 1
ATOM 674 N N . GLN A 1 88 ? 1.376 -3.443 13.096 1.00 95.25 88 GLN A N 1
ATOM 675 C CA . GLN A 1 88 ? 2.343 -2.979 14.096 1.00 95.25 88 GLN A CA 1
ATOM 676 C C . GLN A 1 88 ? 1.846 -1.764 14.887 1.00 95.25 88 GLN A C 1
ATOM 678 O O . GLN A 1 88 ? 2.494 -1.371 15.854 1.00 95.25 88 GLN A O 1
ATOM 683 N N . GLU A 1 89 ? 0.738 -1.150 14.471 1.00 94.75 89 GLU A N 1
ATOM 684 C CA . GLU A 1 89 ? 0.188 0.038 15.111 1.00 94.75 89 GLU A CA 1
ATOM 685 C C . GLU A 1 89 ? -1.088 -0.290 15.885 1.00 94.75 89 GLU A C 1
ATOM 687 O O . GLU A 1 89 ? -2.091 -0.749 15.327 1.00 94.75 89 GLU A O 1
ATOM 692 N N . ASP A 1 90 ? -1.050 -0.010 17.186 1.00 92.75 90 ASP A N 1
ATOM 693 C CA . ASP A 1 90 ? -2.149 -0.310 18.095 1.00 92.75 90 ASP A CA 1
ATOM 694 C C . ASP A 1 90 ? -3.455 0.356 17.648 1.00 92.75 90 ASP A C 1
ATOM 696 O O . ASP A 1 90 ? -3.523 1.548 17.340 1.00 92.75 90 ASP A O 1
ATOM 700 N N . GLY A 1 91 ? -4.523 -0.441 17.617 1.00 90.88 91 GLY A N 1
ATOM 701 C CA . GLY A 1 91 ? -5.866 0.019 17.264 1.00 90.88 91 GLY A CA 1
ATOM 702 C C . GLY A 1 91 ? -6.131 0.186 15.763 1.00 90.88 91 GLY A C 1
ATOM 703 O O . GLY A 1 91 ? -7.286 0.399 15.389 1.00 90.88 91 GLY A O 1
ATOM 704 N N . MET A 1 92 ? -5.134 0.025 14.881 1.00 95.06 92 MET A N 1
ATOM 705 C CA . MET A 1 92 ? -5.357 0.139 13.433 1.00 95.06 92 MET A CA 1
ATOM 706 C C . MET A 1 92 ? -6.143 -1.055 12.892 1.00 95.06 92 MET A C 1
ATOM 708 O O . MET A 1 92 ? -7.241 -0.887 12.365 1.00 95.06 92 MET A O 1
ATOM 712 N N . VAL A 1 93 ? -5.653 -2.277 13.094 1.00 96.12 93 VAL A N 1
ATOM 713 C CA . VAL A 1 93 ? -6.298 -3.518 12.629 1.00 96.12 93 VAL A CA 1
ATOM 714 C C . VAL A 1 93 ? -6.219 -4.601 13.704 1.00 96.12 93 VAL A C 1
ATOM 716 O O . VAL A 1 93 ? -5.325 -4.596 14.540 1.00 96.12 93 VAL A O 1
ATOM 719 N N . ASN A 1 94 ? -7.183 -5.519 13.708 1.00 97.12 94 ASN A N 1
ATOM 720 C CA . ASN A 1 94 ? -7.224 -6.669 14.613 1.00 97.12 94 ASN A CA 1
ATOM 721 C C . ASN A 1 94 ? -6.539 -7.906 14.016 1.00 97.12 94 ASN A C 1
ATOM 723 O O . ASN A 1 94 ? -6.105 -8.778 14.760 1.00 97.12 94 ASN A O 1
ATOM 727 N N . ALA A 1 95 ? -6.474 -7.999 12.687 1.00 95.62 95 ALA A N 1
ATOM 728 C CA . ALA A 1 95 ? -5.826 -9.092 11.975 1.00 95.62 95 ALA A CA 1
ATOM 729 C C . ALA A 1 95 ? -5.332 -8.620 10.602 1.00 95.62 95 ALA A C 1
ATOM 731 O O . ALA A 1 95 ? -5.944 -7.745 9.982 1.00 95.62 95 ALA A O 1
ATOM 732 N N . GLY A 1 96 ? -4.246 -9.226 10.121 1.00 93.69 96 GLY A N 1
ATOM 733 C CA . GLY A 1 96 ? -3.657 -8.921 8.821 1.00 93.69 96 GLY A CA 1
ATOM 734 C C . GLY A 1 96 ? -3.151 -10.162 8.095 1.00 93.69 96 GLY A C 1
ATOM 735 O O . GLY A 1 96 ? -2.590 -11.053 8.730 1.00 93.69 96 GLY A O 1
ATOM 736 N N . PHE A 1 97 ? -3.313 -10.199 6.773 1.00 93.88 97 PHE A N 1
ATOM 737 C CA . PHE A 1 97 ? -2.728 -11.218 5.894 1.00 93.88 97 PHE A CA 1
ATOM 738 C C . PHE A 1 97 ? -1.973 -10.567 4.728 1.00 93.88 97 PHE A C 1
ATOM 740 O O . PHE A 1 97 ? -2.472 -9.620 4.122 1.00 93.88 97 PHE A O 1
ATOM 747 N N . ALA A 1 98 ? -0.778 -11.062 4.408 1.00 88.88 98 ALA A N 1
ATOM 748 C CA . ALA A 1 98 ? 0.041 -10.540 3.318 1.00 88.88 98 ALA A CA 1
ATOM 749 C C . ALA A 1 98 ? 0.511 -11.673 2.394 1.00 88.88 98 ALA A C 1
ATOM 751 O O . ALA A 1 98 ? 1.013 -12.683 2.891 1.00 88.88 98 ALA A O 1
ATOM 752 N N . GLU A 1 99 ? 0.362 -11.471 1.081 1.00 76.62 99 GLU A N 1
ATOM 753 C CA . GLU A 1 99 ? 0.752 -12.401 0.002 1.00 76.62 99 GLU A CA 1
ATOM 754 C C . GLU A 1 99 ? 1.678 -11.740 -1.033 1.00 76.62 99 GLU A C 1
ATOM 756 O O . GLU A 1 99 ? 1.482 -10.540 -1.366 1.00 76.62 99 GLU A O 1
#

Foldseek 3Di:
DDDDDDPDPPPPDPDPPDPCCVPPVVVVVVVVCCVVVVVVCVCLPCVNVVVVLQVVLVVQCVDPVRVPDFAEEEAEDSGLVNQVVQVVDPPSGPYYYYD

Mean predicted aligned error: 10.83 Å

Secondary structure (DSSP, 8-state):
----PPPP-----PPP--HHIIIIIHHHHHHHHHHHHHHHHHHH-HHHHHHHHHHHHHHHHH-TTTTTS--EEEE-THHHHHHHHHHTSTTT-SEEEE-

Sequence (99 aa):
MAPHHPPAHGTNGLPPRSLATTIFYKPIWAVQFACAAIPFIARNRDAVVRPRIYDFHRSVRADAATAHLGLGCAGYCWGGKYTIHLCQEDGMVNAGFAE

Solvent-accessible surface area (backbone atoms only — not comparable to full-atom values): 6005 Å² total; per-residue (Å²): 138,79,85,82,74,80,79,78,81,74,75,81,76,71,74,78,81,48,67,64,54,59,68,61,49,47,56,54,53,51,50,56,47,45,69,55,47,50,62,48,49,68,64,62,32,62,94,57,41,52,61,55,56,50,54,49,43,51,50,50,54,68,33,81,92,42,50,88,55,85,43,70,47,72,15,56,62,78,40,18,59,52,27,56,56,38,62,74,37,89,85,54,40,77,45,63,44,66,90

Radius of gyration: 26.11 Å; Cα contacts (8 Å, |Δi|>4): 71; chains: 1; bounding box: 64×64×49 Å

Organism: NCBI:txid655981

pLDDT: mean 85.67, std 15.64, range [44.25, 97.38]